Protein AF-A0A5K0WB82-F1 (afdb_monomer_lite)

Sequence (58 aa):
IPDEIKAALEPIKDNEEAVRAYGVHLGTEMCRKILAHGIKTLHLYTLNMEKSALAILM

InterPro domains:
  IPR003171 Methylenetetrahydrofolate reductase-like, catalytic domain [PF02219] (1-57)
  IPR029041 FAD-linked oxidoreductase-like [SSF51730] (1-57)

Radius of gyration: 12.43 Å; chains: 1; bounding box: 29×26×29 Å

pLDDT: mean 96.58, std 2.44, range [83.19, 98.25]

Organism: NCBI:txid210225

Secondary structure (DSSP, 8-state):
--HHHHHHHGGGTT-HHHHHHHHHHHHHHHHHHHHHTT--------TT--HHHHHHH-

Structure (mmCIF, N/CA/C/O backbone):
data_AF-A0A5K0WB82-F1
#
_entry.id   AF-A0A5K0WB82-F1
#
loop_
_atom_site.group_PDB
_atom_site.id
_atom_site.type_symbol
_atom_site.label_atom_id
_atom_site.label_alt_id
_atom_site.label_comp_id
_atom_site.label_asym_id
_atom_site.label_entity_id
_atom_site.label_seq_id
_atom_site.pdbx_PDB_ins_code
_atom_site.Cartn_x
_atom_site.Cartn_y
_atom_site.Cartn_z
_atom_site.occupancy
_atom_site.B_iso_or_equiv
_atom_site.auth_seq_id
_atom_site.auth_comp_id
_atom_site.auth_asym_id
_atom_site.auth_atom_id
_atom_site.pdbx_PDB_model_num
ATOM 1 N N . ILE A 1 1 ? 1.684 -14.035 -3.539 1.00 87.31 1 ILE A N 1
ATOM 2 C CA . ILE A 1 1 ? 0.847 -12.885 -3.959 1.00 87.31 1 ILE A CA 1
ATOM 3 C C . ILE A 1 1 ? -0.220 -13.390 -4.923 1.00 87.31 1 ILE A C 1
ATOM 5 O O . ILE A 1 1 ? 0.094 -14.340 -5.630 1.00 87.31 1 ILE A O 1
ATOM 9 N N . PRO A 1 2 ? -1.441 -12.828 -4.922 1.00 96.38 2 PRO A N 1
ATOM 10 C CA . PRO A 1 2 ? -2.473 -13.130 -5.918 1.00 96.38 2 PRO A CA 1
ATOM 11 C C . PRO A 1 2 ? -1.946 -13.064 -7.357 1.00 96.38 2 PRO A C 1
ATOM 13 O O . PRO A 1 2 ? -1.096 -12.221 -7.659 1.00 96.38 2 PRO A O 1
ATOM 16 N N . ASP A 1 3 ? -2.460 -13.928 -8.234 1.00 97.62 3 ASP A N 1
ATOM 17 C CA . ASP A 1 3 ? -1.973 -14.048 -9.615 1.00 97.62 3 ASP A CA 1
ATOM 18 C C . ASP A 1 3 ? -2.145 -12.749 -10.410 1.00 97.62 3 ASP A C 1
ATOM 20 O O . ASP A 1 3 ? 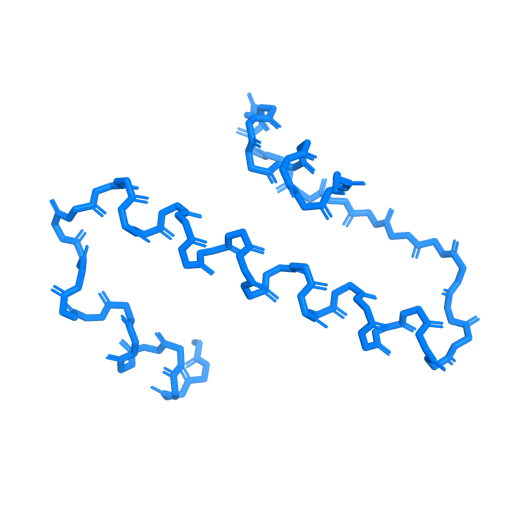-1.262 -12.376 -11.175 1.00 97.62 3 ASP A O 1
ATOM 24 N N . GLU A 1 4 ? -3.222 -12.003 -10.157 1.00 96.44 4 GLU A N 1
ATOM 25 C CA . GLU A 1 4 ? -3.472 -10.682 -10.748 1.00 96.44 4 GLU A CA 1
ATOM 26 C C . GLU A 1 4 ? -2.378 -9.656 -10.400 1.00 96.44 4 GLU A C 1
ATOM 28 O O . GLU A 1 4 ? -1.924 -8.909 -11.266 1.00 96.44 4 GLU A O 1
ATOM 33 N N . ILE A 1 5 ? -1.889 -9.663 -9.154 1.00 97.44 5 ILE A N 1
ATOM 34 C CA . ILE A 1 5 ? -0.824 -8.760 -8.698 1.00 97.44 5 ILE A CA 1
ATOM 35 C C . ILE A 1 5 ? 0.501 -9.171 -9.335 1.00 97.44 5 ILE A C 1
ATOM 37 O O . ILE A 1 5 ? 1.269 -8.323 -9.785 1.00 97.44 5 ILE A O 1
ATOM 41 N N . LYS A 1 6 ? 0.766 -10.479 -9.416 1.00 97.44 6 LYS A N 1
ATOM 42 C CA . LYS A 1 6 ? 1.970 -10.997 -10.070 1.00 97.44 6 LYS A CA 1
ATOM 43 C C . LYS A 1 6 ? 1.990 -10.642 -11.559 1.00 97.44 6 LYS A C 1
ATOM 45 O O . LYS A 1 6 ? 3.002 -10.152 -12.046 1.00 97.44 6 LYS A O 1
ATOM 50 N N . ALA A 1 7 ? 0.871 -10.839 -12.254 1.00 97.69 7 ALA A N 1
ATOM 51 C CA . ALA A 1 7 ? 0.722 -10.506 -13.666 1.00 97.69 7 ALA A CA 1
ATOM 52 C C . ALA A 1 7 ? 0.883 -9.001 -13.937 1.00 97.69 7 ALA A C 1
ATOM 54 O O . ALA A 1 7 ? 1.453 -8.632 -14.959 1.00 97.69 7 ALA A O 1
ATOM 55 N N . ALA A 1 8 ? 0.430 -8.139 -13.021 1.00 97.25 8 ALA A N 1
ATOM 56 C CA . ALA A 1 8 ? 0.610 -6.694 -13.132 1.00 97.25 8 ALA A CA 1
ATOM 57 C C . ALA A 1 8 ? 2.055 -6.236 -12.858 1.00 97.25 8 ALA A C 1
ATOM 59 O O . ALA A 1 8 ? 2.520 -5.284 -13.481 1.00 97.25 8 ALA A O 1
ATOM 60 N N . LEU A 1 9 ? 2.771 -6.910 -11.949 1.00 97.50 9 LEU A N 1
ATOM 61 C CA . LEU A 1 9 ? 4.153 -6.577 -11.586 1.00 97.50 9 LEU A CA 1
ATOM 62 C C . LEU A 1 9 ? 5.190 -7.080 -12.597 1.00 97.50 9 LEU A C 1
ATOM 64 O O . LEU A 1 9 ? 6.174 -6.390 -12.843 1.00 97.50 9 LEU A O 1
ATOM 68 N N . GLU A 1 10 ? 4.985 -8.260 -13.187 1.00 97.56 10 GLU A N 1
ATOM 69 C CA . GLU A 1 10 ? 5.944 -8.877 -14.114 1.00 97.56 10 GLU A CA 1
ATOM 70 C C . GLU A 1 10 ? 6.407 -7.954 -15.265 1.00 97.56 10 GLU A C 1
ATOM 72 O O . GLU A 1 10 ? 7.618 -7.862 -15.475 1.00 97.56 10 GLU A O 1
ATOM 77 N N . PRO A 1 11 ? 5.529 -7.219 -15.985 1.00 98.12 11 PRO A N 1
ATOM 78 C CA . PRO A 1 11 ? 5.959 -6.344 -17.081 1.00 98.12 11 PRO A CA 1
ATOM 79 C C . PRO A 1 11 ? 6.722 -5.094 -16.621 1.00 98.12 11 PRO A C 1
ATOM 81 O O . PRO A 1 11 ? 7.393 -4.465 -17.434 1.00 98.12 11 PRO A O 1
ATOM 84 N N . ILE A 1 12 ? 6.618 -4.715 -15.344 1.00 98.25 12 ILE A N 1
ATOM 85 C CA . ILE A 1 12 ? 7.229 -3.498 -14.792 1.00 98.25 12 ILE A CA 1
ATOM 86 C C . ILE A 1 12 ? 8.367 -3.793 -13.815 1.00 98.25 12 ILE A C 1
ATOM 88 O O . ILE A 1 12 ? 8.906 -2.861 -13.231 1.00 98.25 12 ILE A O 1
ATOM 92 N N . LYS A 1 13 ? 8.747 -5.061 -13.6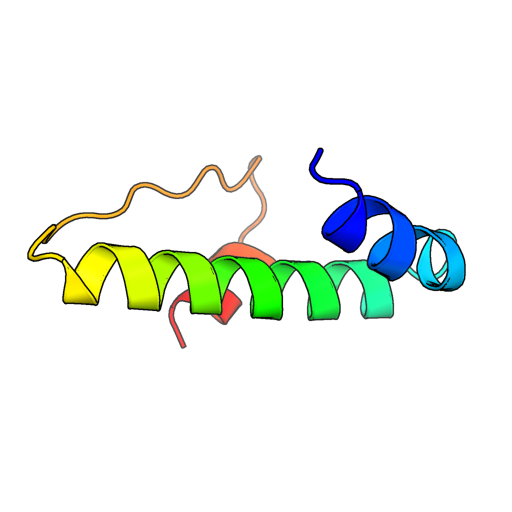30 1.00 96.56 13 LYS A N 1
ATOM 93 C CA . LYS A 1 13 ? 9.646 -5.514 -12.555 1.00 96.56 13 LYS A CA 1
ATOM 94 C C . LYS A 1 13 ? 10.998 -4.796 -12.495 1.00 96.56 13 LYS A C 1
ATOM 96 O O . LYS A 1 13 ? 11.512 -4.582 -11.404 1.00 96.56 13 LYS A O 1
ATOM 101 N N . ASP A 1 14 ? 11.531 -4.393 -13.647 1.00 97.94 14 ASP A N 1
ATOM 102 C CA . ASP A 1 14 ? 12.824 -3.707 -13.765 1.00 97.94 14 ASP A CA 1
ATOM 103 C C . ASP A 1 14 ? 12.678 -2.168 -13.765 1.00 97.94 14 ASP A C 1
ATOM 105 O O . ASP A 1 14 ? 13.653 -1.439 -13.926 1.00 97.94 14 ASP A O 1
ATOM 109 N N . ASN A 1 15 ? 11.456 -1.653 -13.585 1.00 97.88 15 ASN A N 1
ATOM 110 C CA . ASN A 1 15 ? 11.145 -0.231 -13.477 1.00 97.88 15 ASN A CA 1
ATOM 111 C C . ASN A 1 15 ? 10.652 0.095 -12.060 1.00 97.88 15 ASN A C 1
ATOM 113 O O . ASN A 1 15 ? 9.462 0.010 -11.748 1.00 97.88 15 ASN A O 1
ATOM 117 N N . GLU A 1 16 ? 11.578 0.526 -11.204 1.00 96.25 16 GLU A N 1
ATOM 118 C CA . GLU A 1 16 ? 11.291 0.856 -9.804 1.00 96.25 16 GLU A CA 1
ATOM 119 C C . GLU A 1 16 ? 10.204 1.926 -9.633 1.00 96.25 16 GLU A C 1
ATOM 121 O O . GLU A 1 16 ? 9.435 1.894 -8.669 1.00 96.25 16 GLU A O 1
ATOM 126 N N . GLU A 1 17 ? 10.134 2.896 -10.546 1.00 96.88 17 GLU A N 1
ATOM 127 C CA . GLU A 1 17 ? 9.125 3.950 -10.494 1.00 96.88 17 GLU A CA 1
ATOM 128 C C . GLU A 1 17 ? 7.732 3.401 -10.793 1.00 96.88 17 GLU A C 1
ATOM 130 O O . GLU A 1 17 ? 6.796 3.669 -10.036 1.00 96.88 17 GLU A O 1
ATOM 135 N N . ALA A 1 18 ? 7.610 2.571 -11.829 1.00 97.62 18 ALA A N 1
ATOM 136 C CA . ALA A 1 18 ? 6.359 1.912 -12.174 1.00 97.62 18 ALA A CA 1
ATOM 137 C C . ALA A 1 18 ? 5.913 0.933 -11.077 1.00 97.62 18 ALA A C 1
ATOM 139 O O . ALA A 1 18 ? 4.742 0.944 -10.694 1.00 97.62 18 ALA A O 1
ATOM 140 N N . VAL A 1 19 ? 6.834 0.139 -10.512 1.00 97.94 19 VAL A N 1
ATOM 141 C CA . VAL A 1 19 ? 6.541 -0.781 -9.395 1.00 97.94 19 VAL A CA 1
ATOM 142 C C . VAL A 1 19 ? 6.012 -0.011 -8.190 1.00 97.94 19 VAL A C 1
ATOM 144 O O . VAL A 1 19 ? 5.002 -0.394 -7.597 1.00 97.94 19 VAL A O 1
ATOM 147 N N . ARG A 1 20 ? 6.655 1.108 -7.840 1.00 96.50 20 ARG A N 1
ATOM 148 C CA . ARG A 1 20 ? 6.220 1.964 -6.733 1.00 96.50 20 ARG A CA 1
ATOM 149 C C . ARG A 1 20 ? 4.852 2.589 -7.002 1.00 96.50 20 ARG A C 1
ATOM 151 O O . ARG A 1 20 ? 4.010 2.560 -6.110 1.00 96.50 20 ARG A O 1
ATOM 158 N N . ALA A 1 21 ? 4.614 3.119 -8.202 1.00 97.44 21 ALA A N 1
ATOM 159 C CA . ALA A 1 21 ? 3.325 3.701 -8.578 1.00 97.44 21 ALA A CA 1
ATOM 160 C C . ALA A 1 21 ? 2.189 2.667 -8.506 1.00 97.44 21 ALA A C 1
ATOM 162 O O . ALA A 1 21 ? 1.137 2.942 -7.924 1.00 97.44 21 ALA A O 1
ATOM 163 N N . TYR A 1 22 ? 2.426 1.455 -9.015 1.00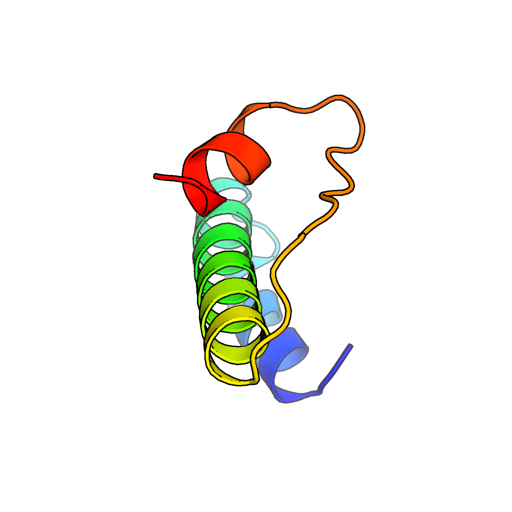 98.00 22 TYR A N 1
ATOM 164 C CA . TYR A 1 22 ? 1.484 0.345 -8.903 1.00 98.00 22 TYR A CA 1
ATOM 165 C C . TYR A 1 22 ? 1.227 -0.044 -7.440 1.00 98.00 22 TYR A C 1
ATOM 167 O O . TYR A 1 22 ? 0.077 -0.189 -7.028 1.00 98.00 22 TYR A O 1
ATOM 175 N N . GLY A 1 23 ? 2.287 -0.161 -6.634 1.00 97.25 23 GLY A N 1
ATOM 176 C CA . GLY A 1 23 ? 2.182 -0.491 -5.213 1.00 97.25 23 GLY A CA 1
ATOM 177 C C . GLY A 1 23 ? 1.380 0.539 -4.415 1.00 97.25 23 GLY A C 1
ATOM 178 O O . GLY A 1 23 ? 0.556 0.152 -3.587 1.00 97.25 23 GLY A O 1
ATOM 179 N N . VAL A 1 24 ? 1.565 1.835 -4.695 1.00 98.00 24 VAL A N 1
ATOM 180 C CA . VAL A 1 24 ? 0.752 2.910 -4.104 1.00 98.00 24 VAL A CA 1
ATOM 181 C C . VAL A 1 24 ? -0.709 2.736 -4.501 1.00 98.00 24 VAL A C 1
ATOM 183 O O . VAL A 1 24 ? -1.550 2.638 -3.618 1.00 98.00 24 VAL A O 1
ATOM 186 N N . HIS A 1 25 ? -1.011 2.606 -5.797 1.00 97.88 25 HIS A N 1
ATOM 187 C CA . HIS A 1 25 ? -2.386 2.421 -6.268 1.00 97.88 25 HIS A CA 1
ATOM 188 C C . HIS A 1 25 ? -3.080 1.227 -5.590 1.00 97.88 25 HIS A C 1
ATOM 190 O O . HIS A 1 25 ? -4.172 1.373 -5.038 1.00 97.88 25 HIS A O 1
ATOM 196 N N . LEU A 1 26 ? -2.419 0.067 -5.572 1.00 98.00 26 LEU A N 1
ATOM 197 C CA . LEU A 1 26 ? -2.926 -1.144 -4.931 1.00 98.00 26 LEU A CA 1
ATOM 198 C C . LEU A 1 26 ? -3.161 -0.936 -3.426 1.00 98.00 26 LEU A C 1
ATOM 200 O O . LEU A 1 26 ? -4.224 -1.288 -2.911 1.00 98.00 26 LEU A O 1
ATOM 204 N N . GLY A 1 27 ? -2.191 -0.339 -2.728 1.00 97.62 27 GLY A N 1
ATOM 205 C CA . GLY A 1 27 ? -2.287 -0.038 -1.302 1.00 97.62 27 GLY A CA 1
ATOM 206 C C . GLY A 1 27 ? -3.448 0.904 -0.983 1.00 97.62 27 GLY A C 1
ATOM 207 O O . GLY A 1 27 ? -4.207 0.647 -0.046 1.00 97.62 27 GLY A O 1
ATOM 208 N N . THR A 1 28 ? -3.648 1.947 -1.789 1.00 98.06 28 THR A N 1
ATOM 209 C CA . THR A 1 28 ? -4.743 2.901 -1.599 1.00 98.06 28 THR A CA 1
ATOM 210 C C . THR A 1 28 ? -6.112 2.253 -1.825 1.00 98.06 28 THR A C 1
ATOM 212 O O . THR A 1 28 ? -7.020 2.447 -1.015 1.00 98.06 28 THR A O 1
ATOM 215 N N . GLU A 1 29 ? -6.269 1.424 -2.862 1.00 97.94 29 GLU A N 1
ATOM 216 C CA . GLU A 1 29 ? -7.513 0.679 -3.106 1.00 97.94 29 GLU A CA 1
ATOM 217 C C . GLU A 1 29 ? -7.829 -0.308 -1.976 1.00 97.94 29 GLU A C 1
ATOM 219 O O . GLU A 1 29 ? -8.978 -0.417 -1.540 1.00 97.94 29 GLU A O 1
ATOM 224 N N . MET A 1 30 ? -6.814 -0.999 -1.448 1.00 97.12 30 MET A N 1
ATOM 225 C CA . MET A 1 30 ? -6.978 -1.871 -0.284 1.00 97.12 30 MET A CA 1
ATOM 226 C C . MET A 1 30 ? -7.435 -1.086 0.949 1.00 97.12 30 MET A C 1
ATOM 228 O O . MET A 1 30 ? -8.405 -1.481 1.597 1.00 97.12 30 MET A O 1
ATOM 232 N N . CYS A 1 31 ? -6.787 0.044 1.251 1.00 97.50 31 CYS A N 1
ATOM 233 C CA . CYS A 1 31 ? -7.157 0.904 2.374 1.00 97.50 31 CYS A CA 1
ATOM 234 C C . CYS A 1 31 ? -8.599 1.408 2.239 1.00 97.50 31 CYS A C 1
ATOM 236 O O . CYS A 1 31 ? -9.378 1.283 3.183 1.00 97.50 31 CYS A O 1
ATOM 238 N N . ARG A 1 32 ? -8.997 1.892 1.053 1.00 96.69 32 ARG A N 1
ATOM 239 C CA . ARG A 1 32 ? -10.378 2.321 0.772 1.00 96.69 32 ARG A CA 1
ATOM 240 C C . ARG A 1 32 ? -11.393 1.208 1.018 1.00 96.69 32 ARG A C 1
ATOM 242 O O . ARG A 1 32 ? -12.389 1.442 1.699 1.00 96.69 32 ARG A O 1
A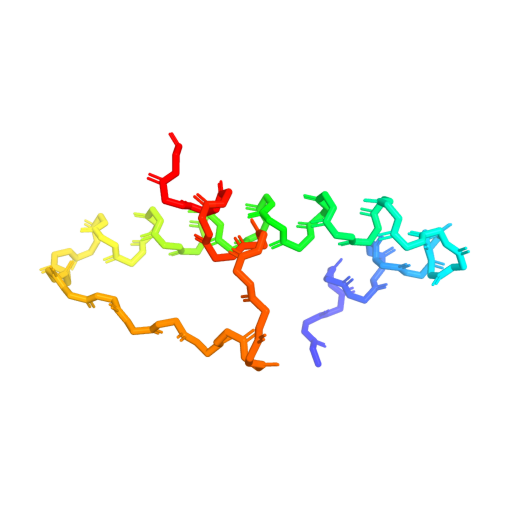TOM 249 N N . LYS A 1 33 ? -11.131 -0.006 0.520 1.00 97.56 33 LYS A N 1
ATOM 250 C CA . LYS A 1 33 ? -12.008 -1.168 0.742 1.00 97.56 33 LYS A CA 1
ATOM 251 C C . LYS A 1 33 ? -12.134 -1.500 2.228 1.00 97.56 33 LYS A C 1
ATOM 253 O O . LYS A 1 33 ? -13.244 -1.724 2.697 1.00 97.56 33 LYS A O 1
ATOM 258 N N . ILE A 1 34 ? -11.030 -1.498 2.974 1.00 97.62 34 ILE A N 1
ATOM 259 C CA . ILE A 1 34 ? -11.018 -1.780 4.418 1.00 97.62 34 ILE A CA 1
ATOM 260 C C . ILE A 1 34 ? -11.843 -0.739 5.189 1.00 97.62 34 ILE A C 1
ATOM 262 O O . ILE A 1 34 ? -12.712 -1.106 5.980 1.00 97.62 34 ILE A O 1
ATOM 266 N N . LEU A 1 35 ? -11.619 0.551 4.920 1.00 96.62 35 LEU A N 1
ATOM 267 C CA . LEU A 1 35 ? -12.350 1.648 5.560 1.00 96.62 35 LEU A CA 1
ATOM 268 C C . LEU A 1 35 ? -13.853 1.593 5.243 1.00 96.62 35 LEU A C 1
ATOM 270 O O . LEU A 1 35 ? -14.680 1.801 6.131 1.00 96.62 35 LEU A O 1
ATOM 274 N N . ALA A 1 36 ? -14.220 1.243 4.006 1.00 97.75 36 ALA A N 1
ATOM 275 C CA . ALA A 1 36 ? -15.615 1.080 3.594 1.00 97.75 36 ALA A CA 1
ATOM 276 C C . ALA A 1 36 ? -16.350 -0.041 4.356 1.00 97.75 36 ALA A C 1
ATOM 278 O O . ALA A 1 36 ? -17.567 0.023 4.506 1.00 97.75 36 ALA A O 1
ATOM 279 N N . HIS A 1 37 ? -15.627 -1.034 4.887 1.00 98.12 37 HIS A N 1
ATOM 280 C CA . HIS A 1 37 ? -16.188 -2.096 5.732 1.00 98.12 37 HIS A CA 1
ATOM 281 C C . HIS A 1 37 ? -16.270 -1.712 7.225 1.00 98.12 37 HIS A C 1
ATOM 283 O O . HIS A 1 37 ? -16.532 -2.563 8.072 1.00 98.12 37 HIS A O 1
ATOM 289 N N . GLY A 1 38 ? -16.063 -0.435 7.572 1.00 97.12 38 GLY A N 1
ATOM 290 C CA . GLY A 1 38 ? -16.257 0.090 8.929 1.00 97.12 38 GLY A CA 1
ATOM 291 C C . GLY A 1 38 ? -15.041 -0.023 9.853 1.00 97.12 38 GLY A C 1
ATOM 292 O O . GLY A 1 38 ? -15.130 0.345 11.027 1.00 97.12 38 GLY A O 1
ATOM 293 N N . ILE A 1 39 ? -13.896 -0.487 9.345 1.00 98.12 39 ILE A N 1
ATOM 294 C CA . ILE A 1 39 ? -12.625 -0.486 10.080 1.00 98.12 39 ILE A CA 1
ATOM 295 C C . ILE A 1 39 ? -12.095 0.951 10.124 1.00 98.12 39 ILE A C 1
ATOM 297 O O . ILE A 1 39 ? -12.018 1.621 9.102 1.00 98.12 39 ILE A O 1
ATOM 301 N N . LYS A 1 40 ? -11.737 1.441 11.315 1.00 95.00 40 LYS A N 1
ATOM 302 C CA . LYS A 1 40 ? -11.406 2.863 11.538 1.00 95.00 40 LYS A CA 1
ATOM 303 C C . LYS A 1 40 ? -9.911 3.160 11.632 1.00 95.00 40 LYS A C 1
ATOM 305 O O . LYS A 1 40 ? -9.526 4.321 11.727 1.00 95.00 40 LYS A O 1
ATOM 310 N N . THR A 1 41 ? -9.069 2.131 11.659 1.00 96.38 41 THR A N 1
ATOM 311 C CA . THR A 1 41 ? -7.632 2.281 11.906 1.00 96.38 41 THR A CA 1
ATOM 312 C C . THR A 1 41 ? -6.849 1.404 10.947 1.00 96.38 41 THR A C 1
ATOM 314 O O . THR A 1 41 ? -7.174 0.233 10.765 1.00 96.38 41 THR A O 1
ATOM 317 N N . LEU A 1 42 ? -5.810 1.983 10.351 1.00 96.44 42 LEU A N 1
ATOM 318 C CA . LEU A 1 42 ? -4.879 1.314 9.451 1.00 96.44 42 LEU A CA 1
ATOM 319 C C . LEU A 1 42 ? -3.468 1.449 10.026 1.00 96.44 42 LEU A C 1
ATOM 321 O O . LEU A 1 42 ? -3.104 2.509 10.533 1.00 96.44 42 LEU A O 1
ATOM 325 N N . HIS A 1 43 ? -2.678 0.383 9.938 1.00 96.81 43 HIS A N 1
ATOM 326 C CA . HIS A 1 43 ? -1.265 0.389 10.304 1.00 96.81 43 HIS A CA 1
ATOM 327 C C . HIS A 1 43 ? -0.438 0.035 9.068 1.00 96.81 43 HIS A C 1
ATOM 329 O O . HIS A 1 43 ? -0.670 -1.003 8.449 1.00 96.81 43 HIS A O 1
ATOM 335 N N . LEU A 1 44 ? 0.494 0.910 8.689 1.00 97.00 44 LEU A N 1
ATOM 336 C CA . LEU A 1 44 ? 1.303 0.758 7.481 1.00 97.00 44 LEU A CA 1
ATOM 337 C C . LEU A 1 44 ? 2.710 0.281 7.844 1.00 97.00 44 LEU A C 1
ATOM 339 O O . LEU A 1 44 ? 3.419 0.940 8.603 1.00 97.00 44 LEU A O 1
ATOM 343 N N . TYR A 1 45 ? 3.140 -0.828 7.244 1.00 97.44 45 TYR A N 1
ATOM 344 C CA . TYR A 1 45 ? 4.537 -1.254 7.289 1.00 97.44 45 TYR A CA 1
ATOM 345 C C . TYR A 1 45 ? 5.349 -0.444 6.282 1.00 97.44 45 TYR A C 1
ATOM 347 O O . TYR A 1 45 ? 5.335 -0.714 5.085 1.00 97.44 45 TYR A O 1
ATOM 355 N N . THR A 1 46 ? 6.048 0.571 6.778 1.00 96.44 46 THR A N 1
ATOM 356 C CA . THR A 1 46 ? 6.799 1.523 5.948 1.00 96.44 46 THR A CA 1
ATOM 357 C C . THR A 1 46 ? 8.168 1.010 5.513 1.00 96.44 46 THR A C 1
ATOM 359 O O . THR A 1 46 ? 8.763 1.572 4.600 1.00 96.44 46 THR A O 1
ATOM 362 N N . LEU A 1 47 ? 8.693 -0.028 6.175 1.00 96.94 47 LEU A N 1
ATOM 363 C CA . LEU A 1 47 ? 10.058 -0.532 5.977 1.00 96.94 47 LEU A CA 1
ATOM 364 C C . LEU A 1 47 ? 11.125 0.579 6.080 1.00 96.94 47 LEU A C 1
ATOM 366 O O . LEU A 1 47 ? 12.092 0.592 5.326 1.00 96.94 47 LEU A O 1
ATOM 370 N N . ASN A 1 48 ? 10.938 1.523 7.011 1.00 96.69 48 ASN A N 1
ATOM 371 C CA . ASN A 1 48 ? 11.772 2.723 7.185 1.00 96.69 48 ASN A CA 1
ATOM 372 C C . ASN A 1 48 ? 11.788 3.674 5.966 1.00 96.69 48 ASN A C 1
ATOM 374 O O . ASN A 1 48 ? 12.700 4.486 5.832 1.00 96.69 48 ASN A O 1
ATOM 378 N N . MET A 1 49 ? 10.777 3.607 5.090 1.00 93.69 49 MET A N 1
ATOM 379 C CA . MET A 1 49 ? 10.611 4.485 3.927 1.00 93.69 49 MET A CA 1
ATOM 380 C C . MET A 1 49 ? 9.311 5.292 4.018 1.00 93.69 49 MET A C 1
ATOM 382 O O . MET A 1 49 ? 8.233 4.746 4.231 1.00 93.69 49 MET A O 1
ATOM 386 N N . GLU A 1 50 ? 9.378 6.600 3.787 1.00 94.44 50 GLU A N 1
ATOM 387 C CA . GLU A 1 50 ? 8.207 7.483 3.921 1.00 94.44 50 GLU A CA 1
ATOM 388 C C . GLU A 1 50 ? 7.343 7.575 2.651 1.00 94.44 50 GLU A C 1
ATOM 390 O O . GLU A 1 50 ? 6.117 7.633 2.736 1.00 94.44 50 GLU A O 1
ATOM 395 N N . LYS A 1 51 ? 7.964 7.562 1.462 1.00 94.19 51 LYS A N 1
ATOM 396 C CA . LYS A 1 51 ? 7.326 8.003 0.206 1.00 94.19 51 LYS A CA 1
ATOM 397 C C . LYS A 1 51 ? 6.046 7.239 -0.134 1.00 94.19 51 LYS A C 1
ATOM 399 O O . LYS A 1 51 ? 5.022 7.859 -0.399 1.00 94.19 51 LYS A O 1
ATOM 404 N N . SER A 1 52 ? 6.094 5.906 -0.119 1.00 95.69 52 SER A N 1
ATOM 405 C CA . SER A 1 52 ? 4.934 5.080 -0.480 1.00 95.69 52 SER A CA 1
ATOM 406 C C . SER A 1 52 ? 3.814 5.187 0.553 1.00 95.69 52 SER A C 1
ATOM 408 O O . SER A 1 52 ? 2.649 5.253 0.180 1.00 95.69 52 SER A O 1
ATOM 410 N N . ALA A 1 53 ? 4.156 5.243 1.844 1.00 96.50 53 ALA A N 1
ATOM 411 C CA . ALA A 1 53 ? 3.171 5.352 2.916 1.00 96.50 53 ALA A CA 1
ATOM 412 C C . ALA A 1 53 ? 2.442 6.701 2.877 1.00 96.50 53 ALA A C 1
ATOM 414 O O . ALA A 1 53 ? 1.220 6.735 2.967 1.00 96.50 53 ALA A O 1
ATOM 415 N N . LEU A 1 54 ? 3.178 7.798 2.672 1.00 96.81 54 LEU A N 1
ATOM 416 C CA . LEU A 1 54 ? 2.588 9.124 2.500 1.00 96.81 54 LEU A CA 1
ATOM 417 C C . LEU A 1 54 ? 1.709 9.192 1.247 1.00 96.81 54 LEU A C 1
ATOM 419 O O . LEU A 1 54 ? 0.594 9.688 1.327 1.00 96.81 54 LEU A O 1
ATOM 423 N N . ALA A 1 55 ? 2.165 8.637 0.120 1.00 97.19 55 ALA A N 1
ATOM 424 C CA . ALA A 1 55 ? 1.394 8.625 -1.124 1.00 97.19 55 ALA A CA 1
ATOM 425 C C . ALA A 1 55 ? 0.096 7.801 -1.040 1.00 97.19 55 ALA A C 1
ATOM 427 O O . ALA A 1 55 ? -0.847 8.083 -1.767 1.00 97.19 55 ALA A O 1
ATOM 428 N N . ILE A 1 56 ? 0.027 6.795 -0.161 1.00 97.12 56 ILE A N 1
ATOM 429 C CA . ILE A 1 56 ? -1.212 6.043 0.103 1.00 97.12 56 ILE A CA 1
ATOM 430 C C . ILE A 1 56 ? -2.221 6.881 0.906 1.00 97.12 56 ILE A C 1
ATOM 432 O O . ILE A 1 56 ? -3.426 6.668 0.779 1.00 97.12 56 ILE A O 1
ATOM 436 N N . LEU A 1 57 ? -1.743 7.800 1.751 1.00 92.75 57 LEU A N 1
ATOM 437 C CA . LEU A 1 57 ? -2.574 8.616 2.643 1.00 92.75 57 LEU A CA 1
ATOM 438 C C . LEU A 1 57 ? -3.069 9.929 2.012 1.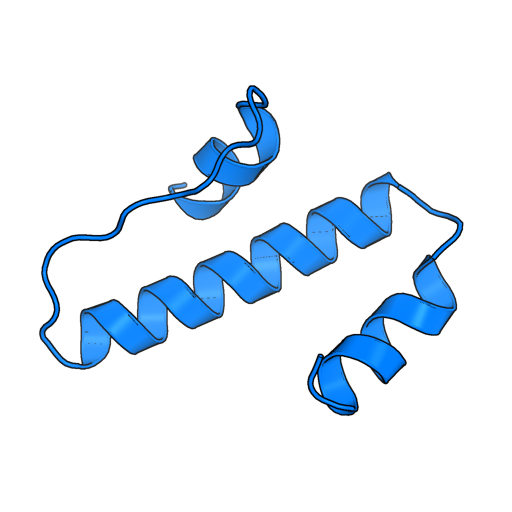00 92.75 57 LEU A C 1
ATOM 440 O O . LEU A 1 57 ? -3.972 10.543 2.579 1.00 92.75 57 LEU A O 1
ATOM 444 N N . MET A 1 58 ? -2.466 10.366 0.902 1.00 83.19 58 MET A N 1
ATOM 445 C CA . MET A 1 58 ? -2.853 11.562 0.135 1.00 83.19 58 MET A CA 1
ATOM 446 C C . MET A 1 58 ? -3.956 11.247 -0.877 1.00 83.19 58 MET A C 1
ATOM 448 O O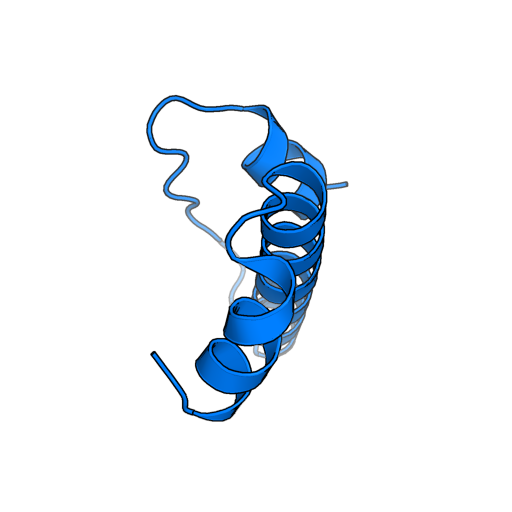 . MET A 1 58 ? -4.841 12.114 -1.039 1.00 83.19 58 MET A O 1
#

Foldseek 3Di:
DDPVLVVCCVVCVVPPVSNLVVLLVVLLVVVVVCVVVVDDDDDDDCVPPDPSVVSSVD